Protein 6QPK (pdb70)

Radius of gyration: 15.69 Å; Cα contacts (8 Å, |Δi|>4): 286; chains: 2; bounding box: 38×26×50 Å

Secondary structure (DSSP, 8-state):
---EEEEEEEEE--EE-HHHHHHHHHHHHHTS--SS--EEETTTTEEEEEESS-GGGSHHHHHHHHHHHHTT-EEE-/----EEEEE-EEETTTTEE-HHHHHHHHHHHHHTS--SS--EEETTTTEEEEEE-S-GGGSHHHHHHHHHHHHTT-EE-

B-factor: mean 21.81, std 11.33, range [8.01, 94.57]

Solvent-accessible surface area: 8841 Å² total; per-residue (Å²): 208,44,100,64,89,45,19,0,70,0,45,53,94,122,107,34,54,67,183,46,0,94,42,0,0,76,60,0,23,123,111,26,117,138,63,42,5,8,101,30,47,105,141,66,51,35,0,50,0,55,0,21,143,47,18,31,84,24,100,4,2,13,30,0,3,81,30,0,23,158,100,165,5,45,6,37,23,114,156,84,81,58,88,64,25,1,69,0,51,52,54,157,106,78,87,31,57,69,181,49,0,93,43,0,0,81,60,0,27,125,107,27,125,141,98,42,5,8,104,29,46,102,144,67,51,34,0,47,13,57,1,15,130,88,26,99,111,56,108,12,7,30,29,0,2,30,28,0,2,126,103,96,4,24,8,70

Structure (mmCIF, N/CA/C/O backbone):
data_6QPK
#
_entry.id   6QPK
#
_cell.length_a   39.395
_cell.length_b   57.294
_cell.length_c   79.355
_cell.angle_alpha   90
_cell.angle_beta   90
_cell.angle_gamma   90
#
_symmetry.space_group_name_H-M   'P 21 21 21'
#
loop_
_entity.id
_entity.type
_entity.pdbx_description
1 polymer 'Uncharacterized protein'
2 non-polymer 'ZINC ION'
3 non-polymer 'SULFATE ION'
4 non-polymer 2-AMINO-2-HYDROXYMETHYL-PROPANE-1,3-DIOL
5 non-polymer 'CITRIC ACID'
6 water water
#
loop_
_atom_site.group_PDB
_atom_site.id
_atom_site.type_symbol
_atom_site.label_atom_id
_atom_site.label_alt_id
_atom_site.label_comp_id
_atom_site.label_asym_id
_atom_site.label_entity_id
_atom_site.label_seq_id
_atom_site.pdbx_PDB_ins_code
_atom_site.Cartn_x
_atom_site.Cartn_y
_atom_site.Cartn_z
_atom_site.occupancy
_atom_site.B_iso_or_equiv
_atom_site.auth_seq_id
_atom_site.auth_comp_id
_atom_site.auth_asym_id
_atom_site.auth_atom_id
_atom_site.pdbx_PDB_model_num
ATOM 1 N N . HIS A 1 2 ? 37.486 22.716 4.624 1.00 24.37 2 HIS A N 1
ATOM 2 C CA . HIS A 1 2 ? 36.703 22.540 5.930 1.00 37.88 2 HIS A CA 1
ATOM 3 C C . HIS A 1 2 ? 35.217 23.009 6.069 1.00 33.02 2 HIS A C 1
ATOM 4 O O . HIS A 1 2 ? 34.532 22.412 6.931 1.00 35.35 2 HIS A O 1
ATOM 11 N N . MET A 1 3 ? 34.659 24.038 5.391 1.00 27.77 3 MET A N 1
ATOM 12 C CA . MET A 1 3 ? 33.241 24.488 5.570 1.00 21.91 3 MET A CA 1
ATOM 13 C C . MET A 1 3 ? 32.515 24.473 4.214 1.00 20.65 3 MET A C 1
ATOM 14 O O . MET A 1 3 ? 32.340 25.541 3.589 1.00 25.55 3 MET A O 1
ATOM 19 N N . ALA A 1 4 ? 32.118 23.306 3.741 1.00 19.83 4 ALA A N 1
ATOM 20 C CA . ALA A 1 4 ? 31.770 23.162 2.371 1.00 20.02 4 ALA A CA 1
ATOM 21 C C . ALA A 1 4 ? 30.295 22.860 2.184 1.00 17.71 4 ALA A C 1
ATOM 22 O O . ALA A 1 4 ? 29.893 22.511 1.047 1.00 19.68 4 ALA A O 1
ATOM 24 N N . VAL A 1 5 ? 29.484 23.059 3.232 1.00 15.39 5 VAL A N 1
ATOM 25 C CA . VAL A 1 5 ? 28.071 22.808 3.160 1.00 15.18 5 VAL A CA 1
ATOM 26 C C . VAL A 1 5 ? 27.282 24.101 3.381 1.00 12.88 5 VAL A C 1
ATOM 27 O O . VAL A 1 5 ? 27.613 24.856 4.274 1.00 14.59 5 VAL A O 1
ATOM 31 N N . VAL A 1 6 ? 26.241 24.354 2.569 1.00 13.77 6 VAL A N 1
ATOM 32 C CA . VAL A 1 6 ? 25.397 25.500 2.710 1.00 13.27 6 VAL A CA 1
ATOM 33 C C . VAL A 1 6 ? 24.173 25.084 3.523 1.00 13.73 6 VAL A C 1
ATOM 34 O O . VAL A 1 6 ? 23.476 24.131 3.184 1.00 15.79 6 VAL A O 1
ATOM 38 N N . TYR A 1 7 ? 23.871 25.898 4.526 1.00 12.22 7 TYR A N 1
ATOM 39 C CA . TYR A 1 7 ? 22.678 25.789 5.350 1.00 12.11 7 TYR A CA 1
ATOM 40 C C . TYR A 1 7 ? 21.893 27.103 5.333 1.00 13.58 7 TYR A C 1
ATOM 41 O O . TYR A 1 7 ? 22.425 28.119 4.910 1.00 15.63 7 TYR A O 1
ATOM 50 N N . ALA A 1 8 ? 20.597 26.993 5.671 1.00 13.10 8 ALA A N 1
ATOM 51 C CA . ALA A 1 8 ? 19.771 28.178 5.774 1.00 15.68 8 ALA A CA 1
ATOM 52 C C . ALA A 1 8 ? 19.282 28.324 7.195 1.00 14.59 8 ALA A C 1
ATOM 53 O O . ALA A 1 8 ? 18.579 27.419 7.678 1.00 18.88 8 ALA A O 1
ATOM 55 N N . ALA A 1 9 ? 19.625 29.420 7.811 1.00 12.07 9 ALA A N 1
ATOM 56 C CA . ALA A 1 9 ? 19.168 29.655 9.194 1.00 12.83 9 ALA A CA 1
ATOM 57 C C . ALA A 1 9 ? 17.827 30.385 9.118 1.00 13.08 9 ALA A C 1
ATOM 58 O O . ALA A 1 9 ? 17.758 31.420 8.448 1.00 13.55 9 ALA A O 1
ATOM 60 N N . ARG A 1 10 ? 16.817 29.916 9.843 1.00 13.04 10 ARG A N 1
ATOM 61 C CA . ARG A 1 10 ? 15.472 30.440 9.752 1.00 13.93 10 ARG A CA 1
ATOM 62 C C . ARG A 1 10 ? 15.016 30.901 11.129 1.00 13.67 10 ARG A C 1
ATOM 63 O O . ARG A 1 10 ? 15.366 30.253 12.142 1.00 15.28 10 ARG A O 1
ATOM 71 N N . CYS A 1 11 ? 14.312 32.022 11.155 1.00 12.37 11 CYS A N 1
ATOM 72 C CA A CYS A 1 11 ? 13.691 32.490 12.370 0.69 12.86 11 CYS A CA 1
ATOM 73 C CA B CYS A 1 11 ? 13.651 32.520 12.365 0.31 13.14 11 CYS A CA 1
ATOM 74 C C . CYS A 1 11 ? 12.160 32.395 12.156 1.00 14.71 11 CYS A C 1
ATOM 75 O O . CYS A 1 11 ? 11.605 33.078 11.324 1.00 14.76 11 CYS A O 1
ATOM 80 N N . LYS A 1 12 ? 11.561 31.464 12.897 1.00 15.01 12 LYS A N 1
ATOM 81 C CA . LYS A 1 12 ? 10.184 31.045 12.589 1.00 15.97 12 LYS A CA 1
ATOM 82 C C . LYS A 1 12 ? 9.184 31.486 13.650 1.00 16.93 12 LYS A C 1
ATOM 83 O O . LYS A 1 12 ? 9.514 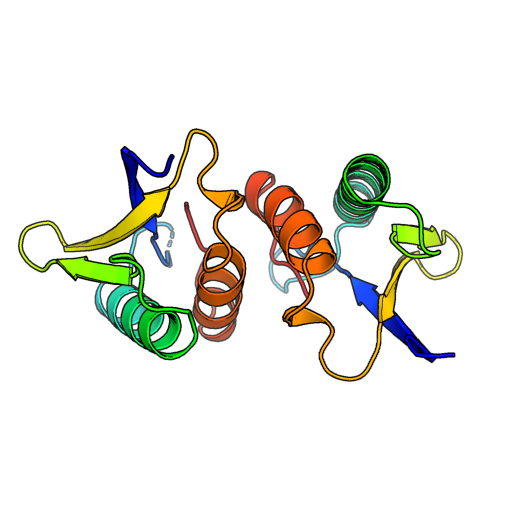31.585 14.828 1.00 17.25 12 LYS A O 1
ATOM 89 N N . PHE A 1 13 ? 7.971 31.742 13.163 1.00 17.09 13 PHE A N 1
ATOM 90 C CA . PHE A 1 13 ? 6.849 32.204 13.947 1.00 20.08 13 PHE A CA 1
ATOM 91 C C . PHE A 1 13 ? 5.566 31.528 13.452 1.00 20.35 13 PHE A C 1
ATOM 92 O O . PHE A 1 13 ? 5.560 31.037 12.322 1.00 22.07 13 PHE A O 1
ATOM 100 N N . GLY A 1 14 ? 4.512 31.578 14.283 1.00 24.11 14 GLY A N 1
ATOM 101 C CA . GLY A 1 14 ? 3.119 31.133 13.922 1.00 27.54 14 GLY A CA 1
ATOM 102 C C . GLY A 1 14 ? 2.834 29.712 14.377 1.00 32.28 14 GLY A C 1
ATOM 103 O O . GLY A 1 14 ? 3.800 29.004 14.738 1.00 24.28 14 GLY A O 1
ATOM 104 N N . LEU A 1 17 ? 4.582 26.898 12.578 1.00 40.81 17 LEU A N 1
ATOM 105 C CA . LEU A 1 17 ? 5.888 27.681 12.576 1.00 25.89 17 LEU A CA 1
ATOM 106 C C . LEU A 1 17 ? 6.444 27.749 11.153 1.00 21.70 17 LEU A C 1
ATOM 107 O O . LEU A 1 17 ? 6.813 26.718 10.566 1.00 23.39 17 LEU A O 1
ATOM 112 N N . VAL A 1 18 ? 6.603 28.967 10.685 1.00 19.63 18 VAL A N 1
ATOM 113 C CA . VAL A 1 18 ? 7.121 29.232 9.324 1.00 19.02 18 VAL A CA 1
ATOM 114 C C . VAL A 1 18 ? 8.096 30.415 9.420 1.00 17.95 18 VAL A C 1
ATOM 115 O O . VAL A 1 18 ? 7.973 31.299 10.259 1.00 16.04 18 VAL A O 1
ATOM 119 N N . GLN A 1 19 ? 9.058 30.477 8.514 1.00 17.29 19 GLN A N 1
ATOM 120 C CA . GLN A 1 19 ? 9.977 31.570 8.496 1.00 16.55 19 GLN A CA 1
ATOM 121 C C . GLN A 1 19 ? 9.274 32.905 8.343 1.00 15.24 19 GLN A C 1
ATOM 122 O O . GLN A 1 19 ? 8.367 33.073 7.506 1.00 16.78 19 GLN A O 1
ATOM 128 N N . ASN A 1 20 ? 9.677 33.876 9.148 1.00 14.71 20 ASN A N 1
ATOM 129 C CA . ASN A 1 20 ? 9.371 35.279 8.923 1.00 13.48 20 ASN A CA 1
ATOM 130 C C . ASN A 1 20 ? 10.533 35.940 8.194 1.00 15.46 20 ASN A C 1
ATOM 131 O O . ASN A 1 20 ? 11.617 35.987 8.750 1.00 13.56 20 ASN A O 1
ATOM 136 N N . ASN A 1 21 ? 10.323 36.303 6.930 1.00 14.70 21 ASN A N 1
ATOM 137 C CA . ASN A 1 21 ? 11.428 36.740 6.084 1.00 13.74 21 ASN A CA 1
ATOM 138 C C . ASN A 1 21 ? 12.060 38.006 6.634 1.00 14.89 21 ASN A C 1
ATOM 139 O O . ASN A 1 21 ? 13.269 38.157 6.554 1.00 14.19 21 ASN A O 1
ATOM 144 N N . ARG A 1 22 ? 11.252 38.939 7.112 1.00 14.42 22 ARG A N 1
ATOM 145 C CA . ARG A 1 22 ? 11.788 40.227 7.600 1.00 15.10 22 ARG A CA 1
ATOM 146 C C . ARG A 1 22 ? 12.645 40.019 8.842 1.00 13.62 22 ARG A C 1
ATOM 147 O O . ARG A 1 22 ? 13.717 40.612 8.946 1.00 14.23 22 ARG A O 1
ATOM 155 N N . ILE A 1 23 ? 12.117 39.249 9.799 1.00 13.39 23 ILE A N 1
ATOM 156 C CA . ILE A 1 23 ? 12.917 39.020 11.005 1.00 11.75 23 ILE A CA 1
ATOM 157 C C . ILE A 1 23 ? 14.150 38.193 10.665 1.00 11.96 23 ILE A C 1
ATOM 158 O O . ILE A 1 23 ? 15.238 38.468 11.153 1.00 11.80 23 ILE A O 1
ATOM 163 N N . THR A 1 24 ? 14.000 37.205 9.798 1.00 11.09 24 THR A N 1
ATOM 164 C CA . THR A 1 24 ? 15.148 36.376 9.426 1.00 11.17 24 THR A CA 1
ATOM 165 C C . THR A 1 24 ? 16.230 37.220 8.747 1.00 9.92 24 THR A C 1
ATOM 166 O O . THR A 1 24 ? 17.397 37.051 9.074 1.00 11.25 24 THR A O 1
ATOM 170 N N . ARG A 1 25 ? 15.861 38.124 7.833 1.00 9.82 25 ARG A N 1
ATOM 171 C CA . ARG A 1 25 ? 16.834 38.983 7.228 1.00 9.44 25 ARG A CA 1
ATOM 172 C C . ARG A 1 25 ? 17.524 39.904 8.245 1.00 9.40 25 ARG A C 1
ATOM 173 O O . ARG A 1 25 ? 18.747 40.034 8.216 1.00 11.12 25 ARG A O 1
ATOM 181 N N . ALA A 1 26 ? 16.730 40.467 9.145 1.00 9.70 26 ALA A N 1
ATOM 182 C CA . ALA A 1 26 ? 17.323 41.328 10.166 1.00 10.92 26 ALA A CA 1
ATOM 183 C C . ALA A 1 26 ? 18.319 40.538 11.018 1.00 9.98 26 ALA A C 1
ATOM 184 O O . ALA A 1 26 ? 19.419 41.022 11.281 1.00 10.83 26 ALA A O 1
ATOM 186 N N . VAL A 1 27 ? 17.920 39.358 11.496 1.00 9.95 27 VAL A N 1
ATOM 187 C CA . VAL A 1 27 ? 18.784 38.557 12.301 1.00 10.18 27 VAL A CA 1
ATOM 188 C C . VAL A 1 27 ? 20.036 38.145 11.510 1.00 10.34 27 VAL A C 1
ATOM 189 O O . VAL A 1 27 ? 21.128 38.068 12.056 1.00 10.72 27 VAL A O 1
ATOM 193 N N . CYS A 1 28 ? 19.843 37.777 10.239 1.00 9.84 28 CYS A N 1
ATOM 194 C CA . CYS A 1 28 ? 20.973 37.414 9.392 1.00 10.70 28 CYS A CA 1
ATOM 195 C C . CYS A 1 28 ? 21.984 38.573 9.330 1.00 10.06 28 CYS A C 1
ATOM 196 O O . CYS A 1 28 ? 23.204 38.369 9.490 1.00 10.70 28 CYS A O 1
ATOM 199 N N . ASP A 1 29 ? 21.484 39.770 9.123 1.00 10.46 29 ASP A N 1
ATOM 200 C CA . ASP A 1 29 ? 22.321 40.956 9.024 1.00 10.47 29 ASP A CA 1
ATOM 201 C C . ASP A 1 29 ? 23.034 41.242 10.363 1.00 11.51 29 ASP A C 1
ATOM 202 O O . ASP A 1 29 ? 24.220 41.609 10.388 1.00 11.89 29 ASP A O 1
ATOM 207 N N . LEU A 1 30 ? 22.301 41.144 11.451 1.00 10.34 30 LEU A N 1
ATOM 208 C CA . LEU A 1 30 ? 22.917 41.376 12.779 1.00 11.09 30 LEU A CA 1
ATOM 209 C C . LEU A 1 30 ? 23.971 40.320 13.063 1.00 10.86 30 LEU A C 1
ATOM 210 O O . LEU A 1 30 ? 25.004 40.642 13.664 1.00 11.20 30 LEU A O 1
ATOM 215 N N . THR A 1 31 ? 23.725 39.079 12.667 1.00 9.98 31 THR A N 1
ATOM 216 C CA . THR A 1 31 ? 24.691 38.035 12.862 1.00 10.22 31 THR A CA 1
ATOM 217 C C . THR A 1 31 ? 25.927 38.311 12.010 1.00 10.95 31 THR A C 1
ATOM 218 O O . THR A 1 31 ? 27.069 38.173 12.495 1.00 12.00 31 THR A O 1
ATOM 222 N N . ASN A 1 32 ? 25.728 38.701 10.737 1.00 10.32 32 ASN A N 1
ATOM 223 C CA . ASN A 1 32 ? 26.859 39.024 9.893 1.00 11.00 32 ASN A CA 1
ATOM 224 C C . ASN A 1 32 ? 27.760 40.076 10.563 1.00 12.30 32 ASN A C 1
ATOM 225 O O . ASN A 1 32 ? 29.006 39.926 10.605 1.00 13.07 32 ASN A O 1
ATOM 230 N N . GLU A 1 33 ? 27.104 41.104 11.097 1.00 11.27 33 GLU A N 1
ATOM 231 C CA . GLU A 1 33 ? 27.856 42.216 11.662 1.00 13.19 33 GLU A CA 1
ATOM 232 C C . GLU A 1 33 ? 28.585 41.874 12.975 1.00 13.41 33 GLU A C 1
ATOM 233 O O . GLU A 1 33 ? 29.539 42.533 13.323 1.00 17.74 33 GLU A O 1
ATOM 239 N N . HIS A 1 34 ? 28.108 40.821 13.692 1.00 12.08 34 HIS A N 1
ATOM 240 C CA . HIS A 1 34 ? 28.648 40.432 14.972 1.00 12.51 34 HIS A CA 1
ATOM 241 C C . HIS A 1 34 ? 29.418 39.092 14.940 1.00 16.06 34 HIS A C 1
ATOM 242 O O . HIS A 1 34 ? 29.628 38.464 15.994 1.00 18.54 34 HIS A O 1
ATOM 249 N N . THR A 1 35 ? 29.908 38.679 13.768 1.00 14.18 35 THR A N 1
ATOM 250 C CA . THR A 1 35 ? 30.730 37.539 13.622 1.00 15.47 35 THR A CA 1
ATOM 251 C C . THR A 1 35 ? 31.888 37.858 12.683 1.00 17.10 35 THR A C 1
ATOM 252 O O . THR A 1 35 ? 31.860 38.850 12.007 1.00 18.53 35 THR A O 1
ATOM 256 N N . THR A 1 36 ? 32.895 36.977 12.659 1.00 19.22 36 THR A N 1
ATOM 257 C CA . THR A 1 36 ? 33.965 37.224 11.725 1.00 22.31 36 THR A CA 1
ATOM 258 C C . THR A 1 36 ? 33.441 36.961 10.313 1.00 20.17 36 THR A C 1
ATOM 259 O O . THR A 1 36 ? 32.514 36.205 10.138 1.00 22.30 36 THR A O 1
ATOM 263 N N . LYS A 1 37 ? 34.040 37.640 9.351 1.00 17.97 37 LYS A N 1
ATOM 264 C CA . LYS A 1 37 ? 33.516 37.615 8.002 1.00 17.67 37 LYS A CA 1
ATOM 265 C C . LYS A 1 37 ? 34.106 36.405 7.299 1.00 20.30 37 LYS A C 1
ATOM 266 O O . LYS A 1 37 ? 35.265 36.402 6.915 1.00 32.00 37 LYS A O 1
ATOM 272 N N . ASP A 1 38 ? 33.302 35.397 7.116 1.00 17.67 38 ASP A N 1
ATOM 273 C CA . ASP A 1 38 ? 33.738 34.179 6.498 1.00 17.28 38 ASP A CA 1
ATOM 274 C C . ASP A 1 38 ? 32.866 33.745 5.331 1.00 15.57 38 ASP A C 1
ATOM 275 O O . ASP A 1 38 ? 33.015 32.640 4.848 1.00 19.54 38 ASP A O 1
ATOM 280 N N . GLY A 1 39 ? 31.959 34.607 4.878 1.00 16.80 39 GLY A N 1
ATOM 281 C CA . GLY A 1 39 ? 31.061 34.246 3.796 1.00 16.55 39 GLY A CA 1
ATOM 282 C C . GLY A 1 39 ? 29.674 33.911 4.275 1.00 15.39 39 GLY A C 1
ATOM 283 O O . GLY A 1 39 ? 28.778 33.810 3.474 1.00 19.28 39 GLY A O 1
ATOM 284 N N . SER A 1 40 ? 29.505 33.572 5.534 1.00 12.98 40 SER A N 1
ATOM 285 C CA . SER A 1 40 ? 28.219 33.245 6.108 1.00 11.64 40 SER A CA 1
ATOM 286 C C . SER A 1 40 ? 27.391 34.504 6.393 1.00 11.22 40 SER A C 1
ATOM 287 O O . SER A 1 40 ? 27.864 35.635 6.433 1.00 13.57 40 SER A O 1
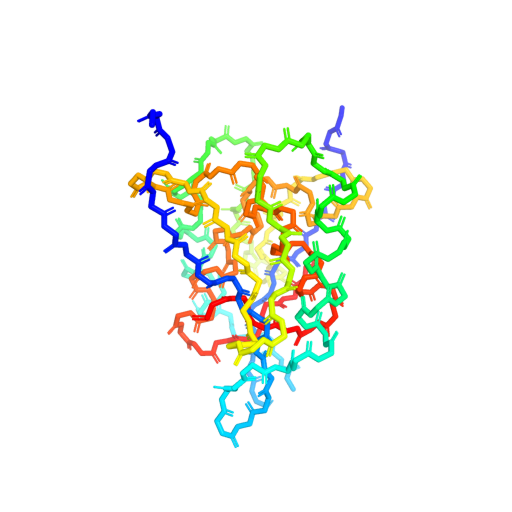ATOM 290 N N . TRP A 1 41 ? 26.118 34.218 6.588 1.00 11.64 41 TRP A N 1
ATOM 291 C CA . TRP A 1 41 ? 25.158 35.201 7.077 1.00 12.93 41 TRP A CA 1
ATOM 292 C C . TRP A 1 41 ? 24.887 36.276 6.018 1.00 11.17 41 TRP A C 1
ATOM 293 O O . TRP A 1 41 ? 24.882 37.488 6.274 1.00 13.01 41 TRP A O 1
ATOM 304 N N . HIS A 1 42 ? 24.546 35.755 4.826 1.00 12.01 42 HIS A N 1
ATOM 305 C CA . HIS A 1 42 ? 24.103 36.612 3.716 1.00 12.77 42 HIS A CA 1
ATOM 306 C C . HIS A 1 42 ? 22.702 36.158 3.329 1.00 12.43 42 HIS A C 1
ATOM 307 O O . HIS A 1 42 ? 22.492 35.035 2.919 1.00 14.47 42 HIS A O 1
ATOM 314 N N . TYR A 1 43 ? 21.787 37.079 3.463 1.00 10.95 43 TYR A N 1
ATOM 315 C CA . TYR A 1 43 ? 20.421 36.808 3.103 1.00 11.81 43 TYR A CA 1
ATOM 316 C C . TYR A 1 43 ? 20.258 36.935 1.589 1.00 13.15 43 TYR A C 1
ATOM 317 O O . TYR A 1 43 ? 20.633 37.954 1.013 1.00 15.15 43 TYR A O 1
ATOM 326 N N . VAL A 1 44 ? 19.692 35.905 0.991 1.00 12.34 44 VAL A N 1
ATOM 327 C CA . VAL A 1 44 ? 19.491 35.870 -0.462 1.00 12.37 44 VAL A CA 1
ATOM 328 C C . VAL A 1 44 ? 17.995 35.965 -0.766 1.00 13.55 44 VAL A C 1
ATOM 329 O O . VAL A 1 44 ? 17.204 35.141 -0.359 1.00 14.91 44 VAL A O 1
ATOM 333 N N . GLU A 1 45 ? 17.681 36.972 -1.570 1.00 14.85 45 GLU A N 1
ATOM 334 C CA . GLU A 1 45 ? 16.341 37.263 -1.867 1.00 17.17 45 GLU A CA 1
ATOM 335 C C . GLU A 1 45 ? 15.661 36.168 -2.714 1.00 17.30 45 GLU A C 1
ATOM 336 O O . GLU A 1 45 ? 14.508 35.817 -2.451 1.00 18.95 45 GLU A O 1
ATOM 342 N N . VAL A 1 46 ? 16.332 35.648 -3.735 1.00 14.85 46 VAL A N 1
ATOM 343 C CA . VAL A 1 46 ? 15.647 34.760 -4.674 1.00 16.75 46 VAL A CA 1
ATOM 344 C C . VAL A 1 46 ? 14.981 33.571 -3.962 1.00 17.86 46 VAL A C 1
ATOM 345 O O . VAL A 1 46 ? 13.892 33.123 -4.375 1.00 20.44 46 VAL A O 1
ATOM 349 N N . ASP A 1 47 ? 15.648 32.985 -2.959 1.00 16.72 47 ASP A N 1
ATOM 350 C CA . ASP A 1 47 ? 15.103 31.885 -2.266 1.00 17.89 47 ASP A CA 1
ATOM 351 C C . ASP A 1 47 ? 14.842 32.172 -0.767 1.00 14.41 47 ASP A C 1
ATOM 352 O O . ASP A 1 47 ? 14.545 31.219 -0.011 1.00 16.17 47 ASP A O 1
ATOM 357 N N . ASN A 1 48 ? 14.923 33.431 -0.400 1.00 13.67 48 ASN A N 1
ATOM 358 C CA . ASN A 1 48 ? 14.598 33.869 0.992 1.00 13.63 48 ASN A CA 1
ATOM 359 C C . ASN A 1 48 ? 15.325 32.994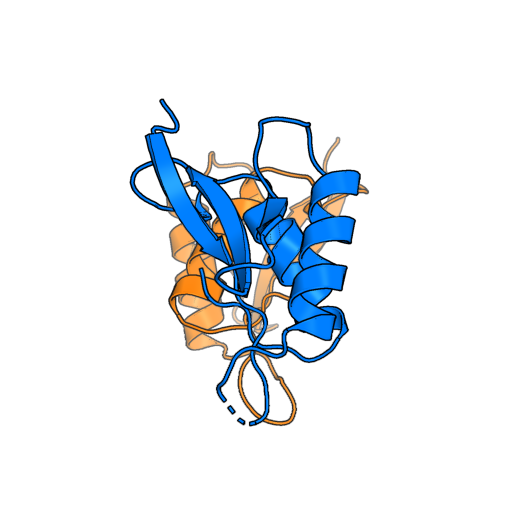 2.015 1.00 14.52 48 ASN A C 1
ATOM 360 O O . ASN A 1 48 ? 14.698 32.462 2.940 1.00 15.03 48 ASN A O 1
ATOM 365 N N . GLU A 1 49 ? 16.654 32.958 1.860 1.00 12.98 49 GLU A N 1
ATOM 366 C CA . GLU A 1 49 ? 17.447 32.168 2.798 1.00 11.80 49 GLU A CA 1
ATOM 367 C C . GLU A 1 49 ? 18.569 33.015 3.380 1.00 12.73 49 GLU A C 1
ATOM 368 O O . GLU A 1 49 ? 19.323 33.677 2.662 1.00 12.55 49 GLU A O 1
ATOM 374 N N . CYS A 1 50 ? 18.682 32.940 4.708 1.00 12.57 50 CYS A N 1
ATOM 375 C CA . CYS A 1 50 ? 19.899 33.357 5.389 1.00 11.00 50 CYS A CA 1
ATOM 376 C C . CYS A 1 50 ? 20.911 32.225 5.290 1.00 11.69 50 CYS A C 1
ATOM 377 O O . CYS A 1 50 ? 20.917 31.290 6.080 1.00 12.62 50 CYS A O 1
ATOM 380 N N . LYS A 1 51 ? 21.799 32.347 4.292 1.00 11.73 51 LYS A N 1
ATOM 381 C CA . LYS A 1 51 ? 22.732 31.258 4.009 1.00 11.44 51 LYS A CA 1
ATOM 382 C C . LYS A 1 51 ? 23.964 31.365 4.922 1.00 11.47 51 LYS A C 1
ATOM 383 O O . LYS A 1 51 ? 24.527 32.445 5.075 1.00 13.48 51 LYS A O 1
ATOM 389 N N . TYR A 1 52 ? 24.347 30.230 5.456 1.00 10.83 52 TYR A N 1
ATOM 390 C CA . TYR A 1 52 ? 25.609 30.162 6.173 1.00 11.42 52 TYR A CA 1
ATOM 391 C C . TYR A 1 52 ? 26.353 28.882 5.781 1.00 10.49 52 TYR A C 1
ATOM 392 O O . TYR A 1 52 ? 25.735 27.937 5.273 1.00 13.25 52 TYR A O 1
ATOM 401 N N . LEU A 1 53 ? 27.668 28.909 6.029 1.00 11.89 53 LEU A N 1
ATOM 402 C CA . LEU A 1 53 ? 28.546 27.880 5.496 1.00 13.47 53 LEU A CA 1
ATOM 403 C C . LEU A 1 53 ? 29.124 27.127 6.661 1.00 13.96 53 LEU A C 1
ATOM 404 O O . LEU A 1 53 ? 29.567 27.765 7.647 1.00 15.76 53 LEU A O 1
ATOM 409 N N . ALA A 1 54 ? 29.063 25.808 6.594 1.00 13.55 54 ALA A N 1
ATOM 410 C CA . ALA A 1 54 ? 29.550 25.026 7.780 1.00 15.61 54 ALA A CA 1
ATOM 411 C C . ALA A 1 54 ? 29.952 23.657 7.309 1.00 15.70 54 ALA A C 1
ATOM 412 O O . ALA A 1 54 ? 30.022 23.401 6.105 1.00 17.11 54 ALA A O 1
ATOM 414 N N . GLY A 1 55 ? 30.292 22.828 8.279 1.00 18.90 55 GLY A N 1
ATOM 415 C CA . GLY A 1 55 ? 30.644 21.469 8.046 1.00 20.93 55 GLY A CA 1
ATOM 416 C C . GLY A 1 55 ? 29.455 20.556 8.183 1.00 20.61 55 GLY A C 1
ATOM 417 O O . GLY A 1 55 ? 28.329 20.917 7.836 1.00 21.90 55 GLY A O 1
ATOM 418 N N . ASP A 1 56 ? 29.742 19.349 8.683 1.00 20.50 56 ASP A N 1
ATOM 419 C CA . ASP A 1 56 ? 28.687 18.343 8.833 1.00 20.65 56 ASP A CA 1
ATOM 420 C C . ASP A 1 56 ? 27.652 18.636 9.913 1.00 17.82 56 ASP A C 1
ATOM 421 O O . ASP A 1 56 ? 26.541 18.149 9.788 1.00 23.40 56 ASP A O 1
ATOM 426 N N . ASN A 1 57 ? 27.968 19.471 10.893 1.00 20.31 57 ASN A N 1
ATOM 427 C CA . ASN A 1 57 ? 26.987 19.879 11.918 1.00 19.28 57 ASN A CA 1
ATOM 428 C C . ASN A 1 57 ? 26.870 21.407 11.899 1.00 16.82 57 ASN A C 1
ATOM 429 O O . ASN A 1 57 ? 27.792 22.121 12.315 1.00 17.55 57 ASN A O 1
ATOM 434 N N . PRO A 1 58 ? 25.711 21.899 11.493 1.00 16.99 58 PRO A N 1
ATOM 435 C CA . PRO A 1 58 ? 25.655 23.336 11.313 1.00 17.93 58 PRO A CA 1
ATOM 436 C C . PRO A 1 58 ? 25.789 24.099 12.630 1.00 16.98 58 PRO A C 1
ATOM 437 O O . PRO A 1 58 ? 26.197 25.275 12.663 1.00 17.60 58 PRO A O 1
ATOM 441 N N . ARG A 1 59 ? 25.382 23.423 13.698 1.00 14.44 59 ARG A N 1
ATOM 442 C CA . ARG A 1 59 ? 25.360 24.097 14.989 1.00 13.49 59 ARG A CA 1
ATOM 443 C C . ARG A 1 59 ? 26.761 24.230 15.613 1.00 15.17 59 ARG A C 1
ATOM 444 O O . ARG A 1 59 ? 26.856 24.758 16.710 1.00 16.62 59 ARG A O 1
ATOM 452 N N . ASP A 1 60 ? 27.812 23.720 14.980 1.00 15.28 60 ASP A N 1
ATOM 453 C CA . ASP A 1 60 ? 29.158 23.932 15.409 1.00 17.85 60 ASP A CA 1
ATOM 454 C C . ASP A 1 60 ? 29.732 25.269 14.850 1.00 18.40 60 ASP A C 1
ATOM 455 O O . ASP A 1 60 ? 30.814 25.674 15.185 1.00 24.17 60 ASP A O 1
ATOM 460 N N . GLN A 1 61 ? 28.980 25.969 14.033 1.00 17.61 61 GLN A N 1
ATOM 461 C CA . GLN A 1 61 ? 29.523 27.206 13.519 1.00 18.76 61 GLN A CA 1
ATOM 462 C C . GLN A 1 61 ? 29.454 28.253 14.631 1.00 19.64 61 GLN A C 1
ATOM 463 O O . GLN A 1 61 ? 28.402 28.353 15.288 1.00 17.03 61 GLN A O 1
ATOM 469 N N . PRO A 1 62 ? 30.454 29.087 14.789 1.00 22.08 62 PRO A N 1
ATOM 470 C CA . PRO A 1 62 ? 30.435 30.044 15.865 1.00 20.92 62 PRO A CA 1
ATOM 471 C C . PRO A 1 62 ? 29.295 31.069 15.800 1.00 19.13 62 PRO A C 1
ATOM 472 O O . PRO A 1 62 ? 28.825 31.614 16.857 1.00 21.99 62 PRO A O 1
ATOM 476 N N . GLY A 1 63 ? 28.815 31.321 14.565 1.00 18.74 63 GLY A N 1
ATOM 477 C CA . GLY A 1 63 ? 27.741 32.247 14.424 1.00 18.51 63 GLY A CA 1
ATOM 478 C C . GLY A 1 63 ? 26.389 31.687 14.814 1.00 13.71 63 GLY A C 1
ATOM 479 O O . GLY A 1 63 ? 25.460 32.438 14.898 1.00 14.52 63 GLY A O 1
ATOM 480 N N . TRP A 1 64 ? 26.268 30.348 14.932 1.00 13.53 64 TRP A N 1
ATOM 481 C CA . TRP A 1 64 ? 24.964 29.800 15.252 1.00 11.95 64 TRP A CA 1
ATOM 482 C C . TRP A 1 64 ? 24.406 30.379 16.553 1.00 12.59 64 TRP A C 1
ATOM 483 O O . TRP A 1 64 ? 23.237 30.814 16.612 1.00 12.26 64 TRP A O 1
ATOM 494 N N . ALA A 1 65 ? 25.243 30.458 17.578 1.00 12.75 65 ALA A N 1
ATOM 495 C CA . ALA A 1 65 ? 24.729 30.980 18.823 1.00 13.51 65 ALA A CA 1
ATOM 496 C C . ALA A 1 65 ? 24.318 32.435 18.724 1.00 12.45 65 ALA A C 1
ATOM 497 O O . ALA A 1 65 ? 23.407 32.868 19.439 1.00 13.73 65 ALA A O 1
ATOM 499 N N . VAL A 1 66 ? 24.973 33.184 17.841 1.00 12.97 66 VAL A N 1
ATOM 500 C CA . VAL A 1 66 ? 24.653 34.602 17.648 1.00 11.99 66 VAL A CA 1
ATOM 501 C C . VAL A 1 66 ? 23.286 34.722 16.960 1.00 12.64 66 VAL A C 1
ATOM 502 O O . VAL A 1 66 ? 22.426 35.494 17.373 1.00 13.24 66 VAL A O 1
ATOM 506 N N . PHE A 1 67 ? 23.072 33.873 15.902 1.00 11.79 67 PHE A N 1
ATOM 507 C CA . PHE A 1 67 ? 21.813 33.854 15.238 1.00 12.12 67 PHE A CA 1
ATOM 508 C C . PHE A 1 67 ? 20.704 33.533 16.245 1.00 11.76 67 PHE A C 1
ATOM 509 O O . PHE A 1 67 ? 19.627 34.145 16.256 1.00 11.91 67 PHE A O 1
ATOM 517 N N . VAL A 1 68 ? 20.977 32.499 17.054 1.00 11.56 68 VAL A N 1
ATOM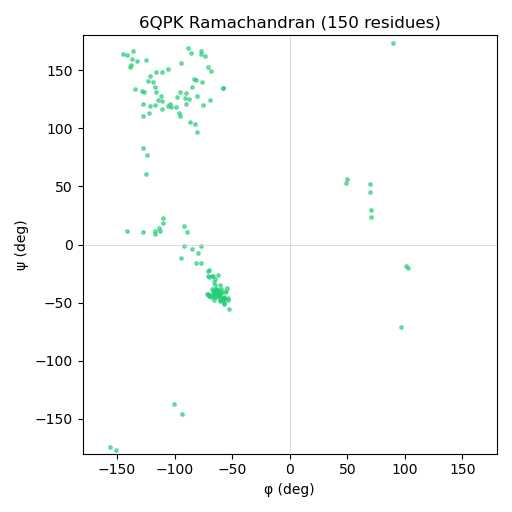 518 C CA . VAL A 1 68 ? 19.973 32.085 18.057 1.00 12.80 68 VAL A CA 1
ATOM 519 C C . VAL A 1 68 ? 19.654 33.222 19.045 1.00 12.93 68 VAL A C 1
ATOM 520 O O . VAL A 1 68 ? 18.489 33.458 19.333 1.00 13.19 68 VAL A O 1
ATOM 524 N N . LYS A 1 69 ? 20.686 33.941 19.492 1.00 13.07 69 LYS A N 1
ATOM 525 C CA . LYS A 1 69 ? 20.473 35.053 20.412 1.00 12.90 69 LYS A CA 1
ATOM 526 C C . LYS A 1 69 ? 19.523 36.100 19.800 1.00 13.17 69 LYS A C 1
ATOM 527 O O . LYS A 1 69 ? 18.547 36.504 20.418 1.00 13.53 69 LYS A O 1
ATOM 533 N N . TYR A 1 70 ? 19.774 36.516 18.553 1.00 12.73 70 TYR A N 1
ATOM 534 C CA . TYR A 1 70 ? 18.925 37.554 17.983 1.00 11.99 70 TYR A CA 1
ATOM 535 C C . TYR A 1 70 ? 17.520 37.017 17.649 1.00 12.59 70 TYR A C 1
ATOM 536 O O . TYR A 1 70 ? 16.550 37.684 17.848 1.00 13.87 70 TYR A O 1
ATOM 545 N N . CYS A 1 71 ? 17.473 35.815 17.065 1.00 11.71 71 CYS A N 1
ATOM 546 C CA . CYS A 1 71 ? 16.177 35.243 16.683 1.00 12.13 71 CYS A CA 1
ATOM 547 C C . CYS A 1 71 ? 15.289 35.167 17.939 1.00 13.35 71 CYS A C 1
ATOM 548 O O . CYS A 1 71 ? 14.113 35.569 17.923 1.00 13.95 71 CYS A O 1
ATOM 551 N N . THR A 1 72 ? 15.820 34.588 19.021 1.00 12.22 72 THR A N 1
ATOM 552 C CA . THR A 1 72 ? 14.992 34.433 20.257 1.00 13.95 72 THR A CA 1
ATOM 553 C C . THR A 1 72 ? 14.730 35.756 20.950 1.00 14.47 72 THR A C 1
ATOM 554 O O . THR A 1 72 ? 13.625 35.904 21.516 1.00 15.74 72 THR A O 1
ATOM 558 N N . TYR A 1 73 ? 15.615 36.751 20.798 1.00 14.11 73 TYR A N 1
ATOM 559 C CA . TYR A 1 73 ? 15.303 38.098 21.323 1.00 14.55 73 TYR A CA 1
ATOM 560 C C . TYR A 1 73 ? 13.982 38.624 20.735 1.00 14.34 73 TYR A C 1
ATOM 561 O O . TYR A 1 73 ? 13.180 39.271 21.415 1.00 15.95 73 TYR A O 1
ATOM 570 N N . TYR A 1 74 ? 13.782 38.382 19.430 1.00 13.30 74 TYR A N 1
ATOM 571 C CA . TYR A 1 74 ? 12.593 38.852 18.734 1.00 13.99 74 TYR A CA 1
ATOM 572 C C . TYR A 1 74 ? 11.454 37.813 18.749 1.00 14.40 74 TYR A C 1
ATOM 573 O O . TYR A 1 74 ? 10.467 37.981 18.080 1.00 14.89 74 TYR A O 1
ATOM 582 N N . LYS A 1 75 ? 11.561 36.825 19.629 1.00 14.76 75 LYS A N 1
ATOM 583 C CA . LYS A 1 75 ? 10.572 35.836 19.941 1.00 16.95 75 LYS A CA 1
ATOM 584 C C . LYS A 1 75 ? 10.347 34.821 18.814 1.00 17.12 75 LYS A C 1
ATOM 585 O O . LYS A 1 75 ? 9.291 34.214 18.689 1.00 18.67 75 LYS A O 1
ATOM 591 N N . GLY A 1 76 ? 11.377 34.689 17.983 1.00 15.63 76 GLY A N 1
ATOM 592 C CA . GLY A 1 76 ? 11.391 33.639 16.933 1.00 16.34 76 GLY A CA 1
ATOM 593 C C . GLY A 1 76 ? 11.910 32.314 17.453 1.00 15.70 76 GLY A C 1
ATOM 594 O O . GLY A 1 76 ? 12.563 32.269 18.506 1.00 17.53 76 GLY A O 1
ATOM 595 N N . VAL A 1 77 ? 11.658 31.254 16.671 1.00 15.92 77 VAL A N 1
ATOM 596 C CA . VAL A 1 77 ? 12.229 29.978 16.897 1.00 16.16 77 VAL A CA 1
ATOM 597 C C . VAL A 1 77 ? 13.324 29.736 15.844 1.00 14.09 77 VAL A C 1
ATOM 598 O O . VAL A 1 77 ? 13.020 29.735 14.636 1.00 16.77 77 VAL A O 1
ATOM 602 N N . PRO A 1 78 ? 14.589 29.549 16.251 1.00 14.90 78 PRO A N 1
ATOM 603 C CA . PRO A 1 78 ? 15.653 29.373 15.253 1.00 14.61 78 PRO A CA 1
ATOM 604 C C . PRO A 1 78 ? 15.688 27.926 14.763 1.00 14.75 78 PRO A C 1
ATOM 605 O O . PRO A 1 78 ? 15.511 26.988 15.554 1.00 17.95 78 PRO A O 1
ATOM 609 N N . ASP A 1 79 ? 15.940 27.764 13.455 1.00 15.16 79 ASP A N 1
ATOM 610 C CA . ASP A 1 79 ? 16.079 26.469 12.874 1.00 16.27 79 ASP A CA 1
ATOM 611 C C . ASP A 1 79 ? 17.291 26.524 11.986 1.00 17.16 79 ASP A C 1
ATOM 612 O O . ASP A 1 79 ? 17.518 27.475 11.267 1.00 16.63 79 ASP A O 1
ATOM 617 N N . ALA A 1 80 ? 18.117 25.493 12.135 1.00 20.04 80 ALA A N 1
ATOM 618 C CA . ALA A 1 80 ? 19.459 25.467 11.594 1.00 21.87 80 ALA A CA 1
ATOM 619 C C . ALA A 1 80 ? 19.352 24.818 10.234 1.00 28.47 80 ALA A C 1
ATOM 620 O O . ALA A 1 80 ? 20.274 25.213 9.431 1.00 23.15 80 ALA A O 1
ATOM 622 N N . GLY B 1 1 ? 40.016 33.354 40.117 1.00 51.36 1 GLY B N 1
ATOM 623 C CA . GLY B 1 1 ? 41.128 33.598 39.134 1.00 33.22 1 GLY B CA 1
ATOM 624 C C . GLY B 1 1 ? 40.576 34.375 37.939 1.00 25.41 1 GLY B C 1
ATOM 625 O O . GLY B 1 1 ? 40.063 35.513 38.141 1.00 39.68 1 GLY B O 1
ATOM 626 N N . HIS B 1 2 ? 40.629 33.818 36.727 1.00 28.92 2 HIS B N 1
ATOM 627 C CA . HIS B 1 2 ? 40.239 34.638 35.563 1.00 18.34 2 HIS B CA 1
ATOM 628 C C . HIS B 1 2 ? 38.761 34.436 35.167 1.00 24.41 2 HIS B C 1
ATOM 629 O O . HIS B 1 2 ? 38.250 35.187 34.341 1.00 31.36 2 HIS B O 1
ATOM 636 N N . MET B 1 3 ? 38.088 33.404 35.746 1.00 23.78 3 MET B N 1
ATOM 637 C CA . MET B 1 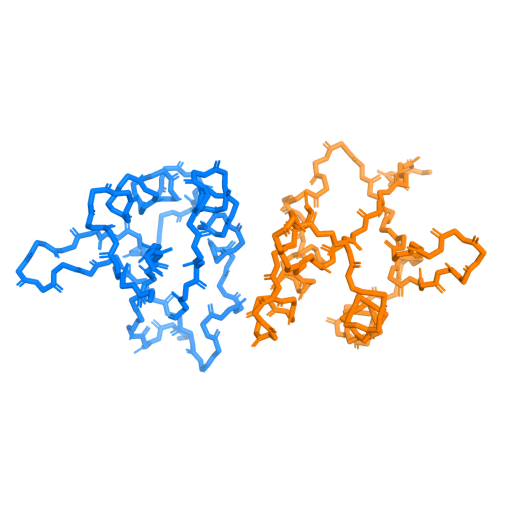3 ? 36.633 33.028 35.473 1.00 22.72 3 MET B CA 1
ATOM 638 C C . MET B 1 3 ? 35.926 32.953 36.841 1.00 21.83 3 MET B C 1
ATOM 639 O O . MET B 1 3 ? 35.775 31.906 37.503 1.00 24.84 3 MET B O 1
ATOM 644 N N . ALA B 1 4 ? 35.510 34.115 37.305 1.00 20.43 4 ALA B N 1
ATOM 645 C CA . ALA B 1 4 ? 35.150 34.277 38.696 1.00 19.71 4 ALA B CA 1
ATOM 646 C C . ALA B 1 4 ? 33.646 34.534 38.850 1.00 20.20 4 ALA B C 1
ATOM 647 O O . ALA B 1 4 ? 33.192 34.886 39.978 1.00 17.57 4 ALA B O 1
ATOM 649 N N . VAL B 1 5 ? 32.870 34.348 37.797 1.00 18.08 5 VAL B N 1
ATOM 650 C CA . VAL B 1 5 ? 31.403 34.580 37.882 1.00 15.68 5 VAL B CA 1
ATOM 651 C C . VAL B 1 5 ? 30.616 33.305 37.590 1.00 16.46 5 VAL B C 1
ATOM 652 O O . VAL B 1 5 ? 30.956 32.603 36.663 1.00 17.56 5 VAL B O 1
ATOM 656 N N . VAL B 1 6 ? 29.527 33.064 38.343 1.00 14.97 6 VAL B N 1
ATOM 657 C CA . VAL B 1 6 ? 28.655 31.915 38.121 1.00 14.72 6 VAL B CA 1
ATOM 658 C C . VAL B 1 6 ? 27.441 32.362 37.280 1.00 16.50 6 VAL B C 1
ATOM 659 O O . VAL B 1 6 ? 26.737 33.309 37.647 1.00 18.30 6 VAL B O 1
ATOM 663 N N . TYR B 1 7 ? 27.208 31.663 36.187 1.00 14.31 7 TYR B N 1
ATOM 664 C CA . TYR B 1 7 ? 26.005 31.837 35.352 1.00 15.42 7 TYR B CA 1
ATOM 665 C C . TYR B 1 7 ? 25.199 30.545 35.380 1.00 16.34 7 TYR B C 1
ATOM 666 O O . TYR B 1 7 ? 25.765 29.447 35.443 1.00 18.88 7 TYR B O 1
ATOM 675 N N . ALA B 1 8 ? 23.892 30.689 35.272 1.00 16.98 8 ALA B N 1
ATOM 676 C CA . ALA B 1 8 ? 23.029 29.536 35.074 1.00 17.26 8 ALA B CA 1
ATOM 677 C C . ALA B 1 8 ? 22.690 29.432 33.587 1.00 15.85 8 ALA B C 1
ATOM 678 O O . ALA B 1 8 ? 22.05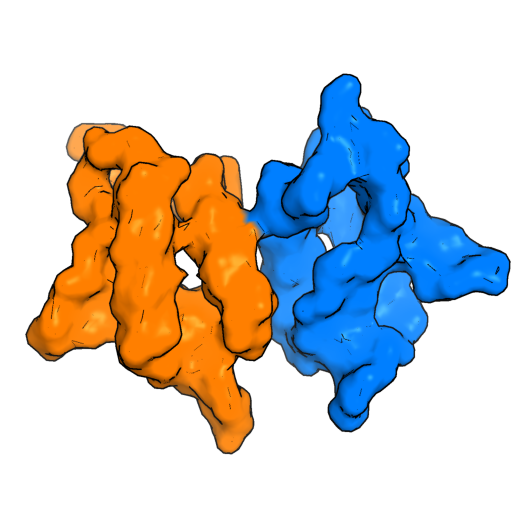7 30.336 33.063 1.00 23.09 8 ALA B O 1
ATOM 680 N N . ALA B 1 9 ? 23.093 28.325 32.987 1.00 13.09 9 ALA B N 1
ATOM 681 C CA . ALA B 1 9 ? 22.761 28.030 31.586 1.00 13.40 9 ALA B CA 1
ATOM 682 C C . ALA B 1 9 ? 21.450 27.264 31.567 1.00 12.72 9 ALA B C 1
ATOM 683 O O . ALA B 1 9 ? 21.392 26.184 32.130 1.00 13.46 9 ALA B O 1
ATOM 685 N N . ARG B 1 10 ? 20.437 27.799 30.884 1.00 12.62 10 ARG B N 1
ATOM 686 C CA . ARG B 1 10 ? 19.106 27.223 30.943 1.00 12.55 10 ARG B CA 1
ATOM 687 C C . ARG B 1 10 ? 18.655 26.839 29.533 1.00 12.90 10 ARG B C 1
ATOM 688 O O . ARG B 1 10 ? 18.923 27.612 28.573 1.00 14.89 10 ARG B O 1
ATOM 696 N N . CYS B 1 11 ? 17.909 25.749 29.427 1.00 11.59 11 CYS B N 1
ATOM 697 C CA A CYS B 1 11 ? 17.283 25.384 28.166 0.69 11.71 11 CYS B CA 1
ATOM 698 C CA B CYS B 1 11 ? 17.238 25.365 28.181 0.31 12.15 11 CYS B CA 1
ATOM 699 C C . CYS B 1 11 ? 15.748 25.439 28.390 1.00 12.81 11 CYS B C 1
ATOM 700 O O . CYS B 1 11 ? 15.211 24.662 29.186 1.00 13.53 11 CYS B O 1
ATOM 705 N N . LYS B 1 12 ? 15.113 26.434 27.749 1.00 13.38 12 LYS B N 1
ATOM 706 C CA . LYS B 1 12 ? 13.735 26.746 28.076 1.00 14.71 12 LYS B CA 1
ATOM 707 C C . LYS B 1 12 ? 12.763 26.281 27.007 1.00 14.45 12 LYS B C 1
ATOM 708 O O . LYS B 1 12 ? 13.074 26.278 25.820 1.00 15.23 12 LYS B O 1
ATOM 714 N N . PHE B 1 13 ? 11.558 25.974 27.451 1.00 15.66 13 PHE B N 1
ATOM 715 C CA . PHE B 1 13 ? 10.442 25.451 26.647 1.00 15.40 13 PHE B CA 1
ATOM 716 C C . PHE B 1 13 ? 9.132 26.010 27.179 1.00 18.78 13 PHE B C 1
ATOM 717 O O . PHE B 1 13 ? 9.042 26.434 28.327 1.00 18.20 13 PHE B O 1
ATOM 725 N N . GLY B 1 14 ? 8.088 25.896 26.357 1.00 21.58 14 GLY B N 1
ATOM 726 C CA . GLY B 1 14 ? 6.732 26.246 26.817 1.00 23.30 14 GLY B CA 1
ATOM 727 C C . GLY B 1 14 ? 6.332 27.684 26.608 1.00 29.81 14 GLY B C 1
ATOM 728 O O . GLY B 1 14 ? 7.147 28.467 26.115 1.00 23.58 14 GLY B O 1
ATOM 729 N N . ASN B 1 15 ? 5.062 27.982 26.891 1.00 34.84 15 ASN B N 1
ATOM 730 C CA . ASN B 1 15 ? 4.598 29.389 26.865 1.00 36.69 15 ASN B CA 1
ATOM 731 C C . ASN B 1 15 ? 3.930 29.630 28.223 1.00 41.31 15 ASN B C 1
ATOM 732 O O . ASN B 1 15 ? 2.873 29.027 28.466 1.00 36.20 15 ASN B O 1
ATOM 737 N N . PRO B 1 16 ? 4.511 30.449 29.127 1.00 27.00 16 PRO B N 1
ATOM 738 C CA . PRO B 1 16 ? 5.783 31.132 28.869 1.00 27.76 16 PRO B CA 1
ATOM 739 C C . PRO B 1 16 ? 7.033 30.232 28.914 1.00 21.49 16 PRO B C 1
ATOM 740 O O . PRO B 1 16 ? 6.951 29.140 29.424 1.00 20.02 16 PRO B O 1
ATOM 744 N N . LEU B 1 17 ? 8.134 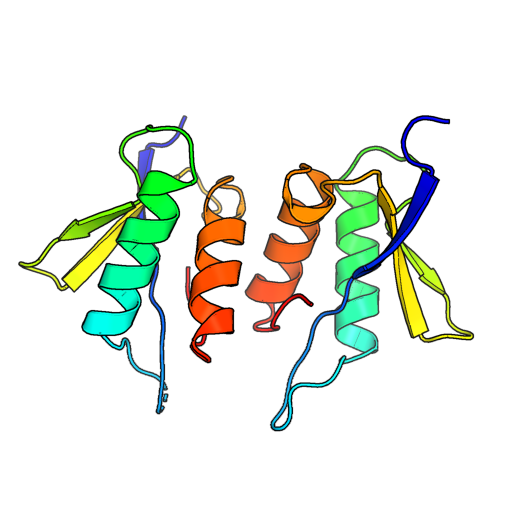30.707 28.333 1.00 22.25 17 LEU B N 1
ATOM 745 C CA . LEU B 1 17 ? 9.349 29.912 28.281 1.00 17.65 17 LEU B CA 1
ATOM 746 C C . LEU B 1 17 ? 9.917 29.785 29.682 1.00 18.10 17 LEU B C 1
ATOM 747 O O . LEU B 1 17 ? 10.200 30.809 30.321 1.00 20.37 17 LEU B O 1
ATOM 752 N N . VAL B 1 18 ? 10.104 28.549 30.087 1.00 15.58 18 VAL B N 1
ATOM 753 C CA . VAL B 1 18 ? 10.637 28.238 31.415 1.00 14.61 18 VAL B CA 1
ATOM 754 C C . VAL B 1 18 ? 11.649 27.109 31.233 1.00 14.50 18 VAL B C 1
ATOM 755 O O . VAL B 1 18 ? 11.516 26.235 30.348 1.00 15.44 18 VAL B O 1
ATOM 759 N N . GLN B 1 19 ? 12.601 27.027 32.144 1.00 14.55 19 GLN B N 1
ATOM 760 C CA . GLN B 1 19 ? 13.570 25.937 32.107 1.00 13.46 19 GLN B CA 1
ATOM 761 C C . GLN B 1 19 ? 12.865 24.586 32.167 1.00 12.62 19 GLN B C 1
ATOM 762 O O . GLN B 1 19 ? 12.007 24.370 33.015 1.00 14.07 19 GLN B O 1
ATOM 768 N N . ASN B 1 20 ? 13.287 23.648 31.312 1.00 12.24 20 ASN B N 1
ATOM 769 C CA . ASN B 1 20 ? 13.002 22.240 31.428 1.00 12.60 20 ASN B CA 1
ATOM 770 C C . ASN B 1 20 ? 14.199 21.595 32.114 1.00 13.31 20 ASN B C 1
ATOM 771 O O . ASN B 1 20 ? 15.305 21.608 31.559 1.00 11.53 20 ASN B O 1
ATOM 776 N N . ASN B 1 21 ? 13.961 21.112 33.306 1.00 12.64 21 ASN B N 1
ATOM 777 C CA . ASN B 1 21 ? 15.079 20.662 34.125 1.00 13.43 21 ASN B CA 1
ATOM 778 C C . ASN B 1 21 ? 15.764 19.449 33.499 1.00 13.94 21 ASN B C 1
ATOM 779 O O . ASN B 1 21 ? 17.003 19.302 33.573 1.00 14.94 21 ASN B O 1
ATOM 784 N N . ARG B 1 22 ? 14.995 18.507 32.966 1.00 14.74 22 ARG B N 1
ATOM 785 C CA . ARG B 1 22 ? 15.599 17.296 32.398 1.00 16.32 22 ARG B CA 1
ATOM 786 C C . ARG B 1 22 ? 16.387 17.612 31.133 1.00 13.92 22 ARG B C 1
ATOM 787 O O . ARG B 1 22 ? 17.442 17.041 30.976 1.00 13.51 22 ARG B O 1
ATOM 795 N N . ILE B 1 23 ? 15.816 18.416 30.231 1.00 12.75 23 ILE B N 1
ATOM 796 C CA . ILE B 1 23 ? 16.593 18.736 29.034 1.00 11.71 23 ILE B CA 1
ATOM 797 C C . ILE B 1 23 ? 17.823 19.557 29.462 1.00 10.88 23 ILE B C 1
ATOM 798 O O . ILE B 1 23 ? 18.924 19.373 28.925 1.00 11.11 23 ILE B O 1
ATOM 803 N N . THR B 1 24 ? 17.658 20.504 30.412 1.00 10.43 24 THR B N 1
ATOM 804 C CA . THR B 1 24 ? 18.790 21.301 30.835 1.00 10.08 24 THR B CA 1
ATOM 805 C C . THR B 1 24 ? 19.883 20.421 31.433 1.00 10.79 24 THR B C 1
ATOM 806 O O . THR B 1 24 ? 21.073 20.626 31.151 1.00 10.92 24 THR B O 1
ATOM 810 N N . ARG B 1 25 ? 19.530 19.487 32.287 1.00 10.23 25 ARG B N 1
ATOM 811 C CA . ARG B 1 25 ? 20.530 18.595 32.853 1.00 10.09 25 ARG B CA 1
ATOM 812 C C . ARG B 1 25 ? 21.228 17.780 31.747 1.00 9.52 25 ARG B C 1
ATOM 813 O O . ARG B 1 25 ? 22.452 17.624 31.750 1.00 11.13 25 ARG B O 1
ATOM 821 N N . ALA B 1 26 ? 20.453 17.222 30.801 1.00 10.02 26 ALA B N 1
ATOM 822 C CA . ALA B 1 26 ? 21.056 16.474 29.695 1.00 10.37 26 ALA B CA 1
ATOM 823 C C . ALA B 1 26 ? 22.036 17.337 28.912 1.00 9.63 26 ALA B C 1
ATOM 824 O O . ALA B 1 26 ? 23.157 16.915 28.617 1.00 10.62 26 ALA B O 1
ATOM 826 N N . VAL B 1 27 ? 21.624 18.569 28.570 1.00 9.39 27 VAL B N 1
ATOM 827 C CA . VAL B 1 27 ? 22.477 19.453 27.793 1.00 10.37 27 VAL B CA 1
ATOM 828 C C . VAL B 1 27 ? 23.726 19.808 28.609 1.00 10.24 27 VAL B C 1
ATOM 829 O O . VAL B 1 27 ? 24.842 19.913 28.087 1.00 10.91 27 VAL B O 1
ATOM 833 N N . CYS B 1 28 ? 23.544 20.025 29.894 1.00 10.10 28 CYS B N 1
ATOM 834 C CA . CYS B 1 28 ? 24.685 20.363 30.780 1.00 10.02 28 CYS B CA 1
ATOM 835 C C . CYS B 1 28 ? 25.702 19.191 30.743 1.00 11.20 28 CYS B C 1
ATOM 836 O O . CYS B 1 28 ? 26.899 19.411 30.617 1.00 11.30 28 CYS B O 1
ATOM 839 N N . ASP B 1 29 ? 25.236 17.972 30.890 1.00 10.21 29 ASP B N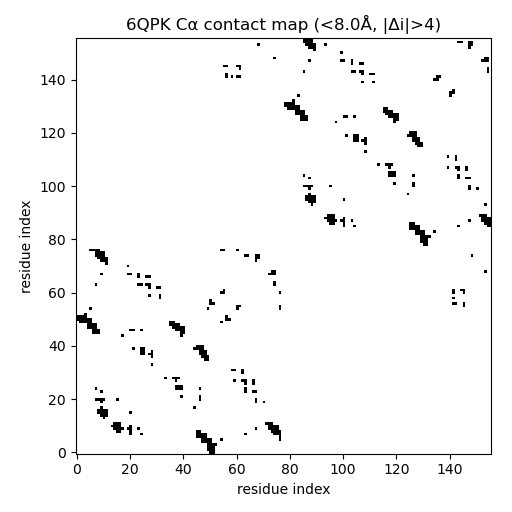 1
ATOM 840 C CA . ASP B 1 29 ? 26.049 16.783 30.849 1.00 10.89 29 ASP B CA 1
ATOM 841 C C . ASP B 1 29 ? 26.742 16.611 29.493 1.00 11.87 29 ASP B C 1
ATOM 842 O O . ASP B 1 29 ? 27.931 16.270 29.454 1.00 11.80 29 ASP B O 1
ATOM 847 N N . LEU B 1 30 ? 26.000 16.862 28.405 1.00 10.89 30 LEU B N 1
ATOM 848 C CA . LEU B 1 30 ? 26.603 16.695 27.095 1.00 10.65 30 LEU B CA 1
ATOM 849 C C . LEU B 1 30 ? 27.698 17.756 26.897 1.00 10.79 30 LEU B C 1
ATOM 850 O O . LEU B 1 30 ? 28.740 17.478 26.291 1.00 11.70 30 LEU B O 1
ATOM 855 N N . THR B 1 31 ? 27.447 18.958 27.374 1.00 10.10 31 THR B N 1
ATOM 856 C CA . THR B 1 31 ? 28.409 20.054 27.290 1.00 10.32 31 THR B CA 1
ATOM 857 C C . THR B 1 31 ? 29.657 19.742 28.102 1.00 11.60 31 THR B C 1
ATOM 858 O O . THR B 1 31 ? 30.756 19.907 27.645 1.00 12.66 31 THR B O 1
ATOM 862 N N . ASN B 1 32 ? 29.441 19.240 29.324 1.00 10.51 32 ASN B N 1
ATOM 863 C CA . ASN B 1 32 ? 30.585 18.814 30.159 1.00 11.00 32 ASN B CA 1
ATOM 864 C C . ASN B 1 32 ? 31.452 17.820 29.387 1.00 12.53 32 ASN B C 1
ATOM 865 O O . ASN B 1 32 ? 32.664 17.956 29.355 1.00 13.79 32 ASN B O 1
ATOM 870 N N . GLU B 1 33 ? 30.831 16.832 28.780 1.00 11.61 33 GLU B N 1
ATOM 871 C CA . GLU B 1 33 ? 31.574 15.744 28.102 1.00 12.45 33 GLU B CA 1
ATOM 872 C C . GLU B 1 33 ? 32.315 16.250 26.869 1.00 14.13 33 GLU B C 1
ATOM 873 O O . GLU B 1 33 ? 33.253 15.597 26.489 1.00 18.84 33 GLU B O 1
ATOM 879 N N . HIS B 1 34 ? 31.831 17.305 26.243 1.00 14.00 34 HIS B N 1
ATOM 880 C CA . HIS B 1 34 ? 32.372 17.760 24.990 1.00 13.69 34 HIS B CA 1
ATOM 881 C C . HIS B 1 34 ? 33.145 19.090 25.085 1.00 15.31 34 HIS B C 1
ATOM 882 O O . HIS B 1 34 ? 33.375 19.780 24.066 1.00 19.00 34 HIS B O 1
ATOM 889 N N . THR B 1 35 ? 33.552 19.464 26.292 1.00 13.72 35 THR B N 1
ATOM 890 C CA . THR B 1 35 ? 34.410 20.586 26.534 1.00 16.83 35 THR B CA 1
ATOM 891 C C . THR B 1 35 ? 35.528 20.168 27.502 1.00 18.09 35 THR B C 1
ATOM 892 O O . THR B 1 35 ? 35.434 19.166 28.161 1.00 20.18 35 THR B O 1
ATOM 896 N N . THR B 1 36 ? 36.628 20.902 27.487 1.00 22.89 36 THR B N 1
ATOM 897 C CA . THR B 1 36 ? 37.659 20.606 28.501 1.00 24.88 36 THR B CA 1
ATOM 898 C C . THR B 1 36 ? 37.141 20.984 29.890 1.00 22.76 36 THR B C 1
ATOM 899 O O . THR B 1 36 ? 36.294 21.849 30.081 1.00 20.95 36 THR B O 1
ATOM 903 N N . LYS B 1 37 ? 37.637 20.228 30.824 1.00 22.59 37 LYS B N 1
ATOM 904 C CA . LYS B 1 37 ? 37.167 20.323 32.225 1.00 18.95 37 LYS B CA 1
ATOM 905 C C . LYS B 1 37 ? 37.741 21.585 32.871 1.00 17.90 37 LYS B C 1
ATOM 906 O O . LYS B 1 37 ? 38.952 21.720 33.037 1.00 22.40 37 LYS B O 1
ATOM 912 N N . ASP B 1 38 ? 36.882 22.456 33.312 1.00 16.56 38 ASP B N 1
ATOM 913 C CA . ASP B 1 38 ? 37.328 23.703 33.977 1.00 15.72 38 ASP B CA 1
ATOM 914 C C . ASP B 1 38 ? 36.449 24.100 35.146 1.00 15.99 38 ASP B C 1
ATOM 915 O O . ASP B 1 38 ? 36.552 25.194 35.644 1.00 17.72 38 ASP B O 1
ATOM 920 N N . GLY B 1 39 ? 35.581 23.191 35.568 1.00 15.57 39 GLY B N 1
ATOM 921 C CA . GLY B 1 39 ? 34.636 23.441 36.653 1.00 14.19 39 GLY B CA 1
ATOM 922 C C . GLY B 1 39 ? 33.230 23.749 36.198 1.00 13.46 39 GLY B C 1
ATOM 923 O O . GLY B 1 39 ? 32.309 23.706 37.010 1.00 16.37 39 GLY B O 1
ATOM 924 N N . SER B 1 40 ? 33.055 24.132 34.930 1.00 11.58 40 SER B N 1
ATOM 925 C CA . SER B 1 40 ? 31.758 24.418 34.408 1.00 11.11 40 SER B CA 1
ATOM 926 C C . SER B 1 40 ? 30.960 23.148 34.103 1.00 10.94 40 SER B C 1
ATOM 927 O O . SER B 1 40 ? 31.497 22.074 33.995 1.00 11.95 40 SER B O 1
ATOM 930 N N . TRP B 1 41 ? 29.652 23.350 33.893 1.00 12.08 41 TRP B N 1
ATOM 931 C CA . TRP B 1 41 ? 28.740 22.332 33.319 1.00 12.05 41 TRP B CA 1
ATOM 932 C C . TRP B 1 41 ? 28.524 21.180 34.304 1.00 12.29 41 TRP B C 1
ATOM 933 O O . TRP B 1 41 ? 28.458 20.027 33.940 1.00 13.19 41 TRP B O 1
ATOM 944 N N . HIS B 1 42 ? 28.293 21.592 35.553 1.00 12.28 42 HIS B N 1
ATOM 945 C CA . HIS B 1 42 ? 27.769 20.670 36.548 1.00 12.42 42 HIS B CA 1
ATOM 946 C C . HIS B 1 42 ? 26.347 21.113 36.904 1.00 13.17 42 HIS B C 1
ATOM 947 O O . HIS B 1 42 ? 26.103 22.288 37.206 1.00 17.54 42 HIS B O 1
ATOM 954 N N . TYR B 1 43 ? 25.428 20.177 36.825 1.00 11.65 43 TYR B N 1
ATOM 955 C CA . TYR B 1 43 ? 24.057 20.477 37.164 1.00 12.26 43 TYR B CA 1
ATOM 956 C C . TYR B 1 43 ? 23.850 20.264 38.660 1.00 12.90 43 TYR B C 1
ATOM 957 O O . TYR B 1 43 ? 24.132 19.190 39.176 1.00 16.31 43 TYR B O 1
ATOM 966 N N . VAL B 1 44 ? 23.365 21.307 39.305 1.00 11.69 44 VAL B N 1
ATOM 967 C CA . VAL B 1 44 ? 23.187 21.249 40.747 1.00 13.09 44 VAL B CA 1
ATOM 968 C C . VAL B 1 44 ? 21.703 21.050 41.066 1.00 14.18 44 VAL B C 1
ATOM 969 O O . VAL B 1 44 ? 20.885 21.917 40.728 1.00 15.79 44 VAL B O 1
ATOM 973 N N . GLU B 1 45 ? 21.378 19.944 41.703 1.00 15.77 45 GLU B N 1
ATOM 974 C CA . GLU B 1 45 ? 19.985 19.589 42.008 1.00 17.92 45 GLU B CA 1
ATOM 975 C C . GLU B 1 45 ? 19.314 20.630 42.946 1.00 19.72 45 GLU B C 1
ATOM 976 O O . GLU B 1 45 ? 18.129 21.013 42.747 1.00 24.47 45 GLU B O 1
ATOM 982 N N . VAL B 1 46 ? 20.041 21.152 43.941 1.00 19.50 46 VAL B N 1
ATOM 983 C CA . VAL B 1 46 ? 19.295 21.961 44.969 1.00 21.22 46 VAL B CA 1
ATOM 984 C C . VAL B 1 46 ? 18.702 23.240 44.377 1.00 21.69 46 VAL B C 1
ATOM 985 O O . VAL B 1 46 ? 17.669 23.712 44.843 1.00 24.83 46 VAL B O 1
ATOM 989 N N . ASP B 1 47 ? 19.343 23.827 43.394 1.00 19.86 47 ASP B N 1
ATOM 990 C CA . ASP B 1 47 ? 18.792 25.008 42.759 1.00 20.08 47 ASP B CA 1
ATOM 991 C C . ASP B 1 47 ? 18.466 24.795 41.284 1.00 16.27 47 ASP B C 1
ATOM 992 O O . ASP B 1 47 ? 18.171 25.770 40.579 1.00 18.43 47 ASP B O 1
ATOM 997 N N . ASN B 1 48 ? 18.535 23.555 40.825 1.00 16.11 48 ASN B N 1
ATOM 998 C CA . ASN B 1 48 ? 18.219 23.199 39.443 1.00 15.54 48 ASN B CA 1
ATOM 999 C C . ASN B 1 48 ? 18.934 24.127 38.452 1.00 15.76 48 ASN B C 1
ATOM 1000 O O . ASN B 1 48 ? 18.269 24.739 37.565 1.00 16.73 48 ASN B O 1
ATOM 1005 N N . GLU B 1 49 ? 20.254 24.230 38.614 1.00 13.53 49 GLU B N 1
ATOM 1006 C CA . GLU B 1 49 ? 21.059 25.098 37.762 1.00 14.06 49 GLU B CA 1
ATOM 1007 C C . GLU B 1 49 ? 22.201 24.289 37.171 1.00 12.89 49 GLU B C 1
ATOM 1008 O O . GLU B 1 49 ? 22.960 23.620 37.837 1.00 13.84 49 GLU B O 1
ATOM 1014 N N . CYS B 1 50 ? 22.310 24.464 35.843 1.00 12.28 50 CYS B N 1
ATOM 1015 C CA . CYS B 1 50 ? 23.532 24.122 35.120 1.00 12.29 50 CYS B CA 1
ATOM 1016 C C . CYS B 1 50 ? 24.494 25.281 35.281 1.00 13.48 50 CYS B C 1
ATOM 1017 O O . CYS B 1 50 ? 24.302 26.302 34.646 1.00 13.82 50 CYS B O 1
ATOM 1020 N N . LYS B 1 51 ? 25.494 25.132 36.129 1.00 12.35 51 LYS B N 1
ATOM 1021 C CA . LYS B 1 51 ? 26.370 26.268 36.469 1.00 12.38 51 LYS B CA 1
ATOM 1022 C C . LYS B 1 51 ? 27.574 26.323 35.525 1.00 12.73 51 LYS B C 1
ATOM 1023 O O . LYS B 1 51 ? 28.304 25.340 35.346 1.00 15.02 51 LYS B O 1
ATOM 1029 N N . TYR B 1 52 ? 27.725 27.496 34.938 1.00 13.86 52 TYR B N 1
ATOM 1030 C CA . TYR B 1 52 ? 28.732 27.850 33.987 1.00 17.03 52 TYR B CA 1
ATOM 1031 C C . TYR B 1 52 ? 29.626 28.910 34.619 1.00 14.19 52 TYR B C 1
ATOM 1032 O O . TYR B 1 52 ? 29.101 29.911 35.095 1.00 16.39 52 TYR B O 1
ATOM 1041 N N . LEU B 1 53 ? 30.937 28.676 34.677 1.00 14.12 53 LEU B N 1
ATOM 1042 C CA . LEU B 1 53 ? 31.817 29.560 35.376 1.00 16.75 53 LEU B CA 1
ATOM 1043 C C . LEU B 1 53 ? 32.537 30.376 34.298 1.00 17.69 53 LEU B C 1
ATOM 1044 O O . LEU B 1 53 ? 33.189 29.803 33.443 1.00 24.22 53 LEU B O 1
ATOM 1049 N N . ALA B 1 54 ? 32.406 31.685 34.326 1.00 16.59 54 ALA B N 1
ATOM 1050 C CA . ALA B 1 54 ? 32.996 32.468 33.260 1.00 17.90 54 ALA B CA 1
ATOM 1051 C C . ALA B 1 54 ? 33.373 33.847 33.776 1.00 20.77 54 ALA B C 1
ATOM 1052 O O . ALA B 1 54 ? 33.313 34.128 34.979 1.00 19.77 54 ALA B O 1
ATOM 1054 N N . GLY B 1 55 ? 33.868 34.672 32.862 1.00 25.56 55 GLY B N 1
ATOM 1055 C CA . GLY B 1 55 ? 34.193 36.037 33.209 1.00 27.52 55 GLY B CA 1
ATOM 1056 C C . GLY B 1 55 ? 33.090 36.974 32.747 1.00 28.63 55 GLY B C 1
ATOM 1057 O O . GLY B 1 55 ? 31.896 36.687 32.888 1.00 33.20 55 GLY B O 1
ATOM 1058 N N . ASP B 1 56 ? 33.487 38.097 32.187 1.00 32.11 56 ASP B N 1
ATOM 1059 C CA . ASP B 1 56 ? 32.506 39.119 31.851 1.00 38.30 56 ASP B CA 1
ATOM 1060 C C . ASP B 1 56 ? 31.771 38.867 30.543 1.00 31.39 56 ASP B C 1
ATOM 1061 O O . ASP B 1 56 ? 30.797 39.600 30.251 1.00 41.82 56 ASP B O 1
ATOM 1066 N N . ASN B 1 57 ? 32.269 37.975 29.674 1.00 31.10 57 ASN B N 1
ATOM 1067 C CA . ASN B 1 57 ? 31.638 37.801 28.348 1.00 36.42 57 ASN B CA 1
ATOM 1068 C C . ASN B 1 57 ? 31.265 36.333 28.167 1.00 34.31 57 ASN B C 1
ATOM 1069 O O . ASN B 1 57 ? 31.707 35.681 27.191 1.00 29.96 57 ASN B O 1
ATOM 1074 N N . PRO B 1 58 ? 30.393 35.828 29.047 1.00 28.14 58 PRO B N 1
ATOM 1075 C CA . PRO B 1 58 ? 30.085 34.381 29.036 1.00 26.86 58 PRO B CA 1
ATOM 1076 C C . PRO B 1 58 ? 29.624 33.873 27.659 1.00 23.17 58 PRO B C 1
ATOM 1077 O O . PRO B 1 58 ? 29.994 32.751 27.267 1.00 22.90 58 PRO B O 1
ATOM 1081 N N . ARG B 1 59 ? 28.843 34.659 26.913 1.00 24.11 59 ARG B N 1
ATOM 1082 C CA . ARG B 1 59 ? 28.247 34.151 25.667 1.00 22.84 59 ARG B CA 1
ATOM 1083 C C . ARG B 1 59 ? 29.234 34.148 24.480 1.00 24.37 59 ARG B C 1
ATOM 1084 O O . ARG B 1 59 ? 28.944 33.533 23.414 1.00 24.52 59 ARG B O 1
ATOM 1092 N N . ASP B 1 60 ? 30.419 34.717 24.640 1.00 27.31 60 ASP B N 1
ATOM 1093 C CA . ASP B 1 60 ? 31.444 34.727 23.580 1.00 27.91 60 ASP B CA 1
ATOM 1094 C C . ASP B 1 60 ? 32.413 33.557 23.625 1.00 29.95 60 ASP B C 1
ATOM 1095 O O . ASP B 1 60 ? 33.318 33.455 22.782 1.00 38.27 60 ASP B O 1
ATOM 1100 N N . GLN B 1 61 ? 32.242 32.697 24.619 1.00 27.43 61 GLN B N 1
ATOM 1101 C CA . GLN B 1 61 ? 33.181 31.643 24.886 1.00 30.80 61 GLN B CA 1
ATOM 1102 C C . GLN B 1 61 ? 32.717 30.366 24.178 1.00 29.12 61 GLN B C 1
ATOM 1103 O O . GLN B 1 61 ? 31.506 30.129 23.894 1.00 28.66 61 GLN B O 1
ATOM 1109 N N . PRO B 1 62 ? 33.701 29.509 23.929 1.00 32.42 62 PRO B N 1
ATOM 1110 C CA . PRO B 1 62 ? 33.414 28.309 23.186 1.00 28.95 62 PRO B CA 1
ATOM 1111 C C . PRO B 1 62 ? 32.460 27.343 23.926 1.00 23.92 62 PRO B C 1
ATOM 1112 O O . PRO B 1 62 ? 31.667 26.673 23.280 1.00 22.60 62 PRO B O 1
ATOM 1116 N N . GLY B 1 63 ? 32.524 27.238 25.257 1.00 22.91 63 GLY B N 1
ATOM 1117 C CA . GLY B 1 63 ? 31.650 26.309 25.925 1.00 17.39 63 GLY B CA 1
ATOM 1118 C C . GLY B 1 63 ? 30.165 26.667 25.784 1.00 16.14 63 GLY B C 1
ATOM 1119 O O . GLY B 1 63 ? 29.305 25.803 25.691 1.00 16.32 63 GLY B O 1
ATOM 1120 N N . TRP B 1 64 ? 29.859 27.944 25.834 1.00 16.95 64 TRP B N 1
ATOM 1121 C CA . TRP B 1 64 ? 28.488 28.395 25.645 1.00 15.63 64 TRP B CA 1
ATOM 1122 C C . TRP B 1 64 ? 27.971 27.961 24.263 1.00 14.86 64 TRP B C 1
ATOM 1123 O O . TRP B 1 64 ? 26.840 27.533 24.156 1.00 14.25 64 TRP B O 1
ATOM 1134 N N . ALA B 1 65 ? 28.820 28.036 23.234 1.00 14.34 65 ALA B N 1
ATOM 1135 C CA . ALA B 1 65 ? 28.394 27.612 21.907 1.00 14.06 65 ALA B CA 1
ATOM 1136 C C . ALA B 1 65 ? 27.997 26.145 21.912 1.00 13.35 65 ALA B C 1
ATOM 1137 O O . ALA B 1 65 ? 27.072 25.745 21.210 1.00 14.25 65 ALA B O 1
ATOM 1139 N N . VAL B 1 66 ? 28.665 25.327 22.690 1.00 13.53 66 VAL B N 1
ATOM 1140 C CA . VAL B 1 66 ? 28.359 23.890 22.769 1.00 12.38 66 VAL B CA 1
ATOM 1141 C C . VAL B 1 66 ? 27.017 23.695 23.482 1.00 12.28 66 VAL B C 1
ATOM 1142 O O . VAL B 1 66 ? 26.192 22.962 23.049 1.00 13.46 66 VAL B O 1
ATOM 1146 N N . PHE B 1 67 ? 26.807 24.440 24.583 1.00 12.07 67 PHE B N 1
ATOM 1147 C CA . PHE B 1 67 ? 25.505 24.403 25.262 1.00 12.09 67 PHE B CA 1
ATOM 1148 C C . PHE B 1 67 ? 24.388 24.781 24.316 1.00 12.01 67 PHE B C 1
ATOM 1149 O O . PHE B 1 67 ? 23.373 24.117 24.239 1.00 11.84 67 PHE B O 1
ATOM 1157 N N . VAL B 1 68 ? 24.615 25.867 23.583 1.00 10.77 68 VAL B N 1
ATOM 1158 C CA . VAL B 1 68 ? 23.632 26.305 22.619 1.00 11.37 68 VAL B CA 1
ATOM 1159 C C . VAL B 1 68 ? 23.364 25.254 21.529 1.00 11.96 68 VAL B C 1
ATOM 1160 O O . VAL B 1 68 ? 22.192 25.031 21.172 1.00 12.89 68 VAL B O 1
ATOM 1164 N N . LYS B 1 69 ? 24.397 24.614 21.044 1.00 11.12 69 LYS B N 1
ATOM 1165 C CA . LYS B 1 69 ? 24.252 23.544 20.056 1.00 12.32 69 LYS B CA 1
ATOM 1166 C C . LYS B 1 69 ? 23.258 22.516 20.590 1.00 12.38 69 LYS B C 1
ATOM 1167 O O . LYS B 1 69 ? 22.272 22.146 19.904 1.00 13.49 69 LYS B O 1
ATOM 1173 N N . TYR B 1 70 ? 23.491 21.974 21.781 1.00 12.37 70 TYR B N 1
ATOM 1174 C CA . TYR B 1 70 ? 22.656 20.878 22.250 1.00 12.26 70 TYR B CA 1
ATOM 1175 C C . TYR B 1 70 ? 21.260 21.377 22.598 1.00 12.56 70 TYR B C 1
ATOM 1176 O O . TYR B 1 70 ? 20.260 20.711 22.310 1.00 13.19 70 TYR B O 1
ATOM 1185 N N . CYS B 1 71 ? 21.189 22.529 23.274 1.00 11.03 71 CYS B N 1
ATOM 1186 C CA . CYS B 1 71 ? 19.873 23.022 23.658 1.00 12.57 71 CYS B CA 1
ATOM 1187 C C . CYS B 1 71 ? 18.987 23.176 22.411 1.00 13.17 71 CYS B C 1
ATOM 1188 O O . CYS B 1 71 ? 17.819 22.748 22.410 1.00 13.88 71 CYS B O 1
ATOM 1191 N N . THR B 1 72 ? 19.515 23.874 21.382 1.00 12.14 72 THR B N 1
ATOM 1192 C CA . THR B 1 72 ? 18.720 24.127 20.173 1.00 12.91 72 THR B CA 1
ATOM 1193 C C . THR B 1 72 ? 18.499 22.859 19.352 1.00 12.44 72 THR B C 1
ATOM 1194 O O . THR B 1 72 ? 17.444 22.752 18.705 1.00 14.11 72 THR B O 1
ATOM 1198 N N . TYR B 1 73 ? 19.398 21.873 19.405 1.00 12.58 73 TYR B N 1
ATOM 1199 C CA . TYR B 1 73 ? 19.140 20.609 18.698 1.00 13.53 73 TYR B CA 1
ATOM 1200 C C . TYR B 1 73 ? 17.847 19.988 19.234 1.00 13.36 73 TYR B C 1
ATOM 1201 O O . TYR B 1 73 ? 17.053 19.389 18.499 1.00 14.92 73 TYR B O 1
ATOM 1210 N N . TYR B 1 74 ? 17.610 20.084 20.556 1.00 12.04 74 TYR B N 1
ATOM 1211 C CA . TYR B 1 74 ? 16.395 19.556 21.194 1.00 13.24 74 TYR B CA 1
ATOM 1212 C C . TYR B 1 74 ? 15.256 20.573 21.229 1.00 12.79 74 TYR B C 1
ATOM 1213 O O . TYR B 1 74 ? 14.254 20.329 21.884 1.00 14.73 74 TYR B O 1
ATOM 1222 N N . LYS B 1 75 ? 15.408 21.688 20.511 1.00 13.23 75 LYS B N 1
ATOM 1223 C CA . LYS B 1 75 ? 14.402 22.694 20.295 1.00 14.31 75 LYS B CA 1
ATOM 1224 C C . LYS B 1 75 ? 14.071 23.517 21.553 1.00 15.18 75 LYS B C 1
ATOM 1225 O O . LYS B 1 75 ? 12.960 24.030 21.722 1.00 16.83 75 LYS B O 1
ATOM 1231 N N . GLY B 1 76 ? 15.084 23.636 22.390 1.00 13.52 76 GLY B N 1
ATOM 1232 C CA . GLY B 1 76 ? 15.014 24.558 23.485 1.00 13.44 76 GLY B CA 1
ATOM 1233 C C . GLY B 1 76 ? 15.506 25.939 23.096 1.00 13.24 76 GLY B C 1
ATOM 1234 O O . GLY B 1 76 ? 16.195 26.119 22.082 1.00 15.98 76 GLY B O 1
ATOM 1235 N N . VAL B 1 77 ? 15.263 26.910 23.983 1.00 13.86 77 VAL B N 1
ATOM 1236 C CA . VAL B 1 77 ? 15.777 28.254 23.877 1.00 16.24 77 VAL B CA 1
ATOM 1237 C C . VAL B 1 77 ? 16.798 28.464 24.991 1.00 15.66 77 VAL B C 1
ATOM 1238 O O . VAL B 1 77 ? 16.459 28.355 26.186 1.00 15.28 77 VAL B O 1
ATOM 1242 N N . PRO B 1 78 ? 18.048 28.692 24.622 1.00 15.17 78 PRO B N 1
ATOM 1243 C CA . PRO B 1 78 ? 19.071 28.781 25.615 1.00 15.68 78 PRO B CA 1
ATOM 1244 C C . PRO B 1 78 ? 19.072 30.209 26.171 1.00 19.13 78 PRO B C 1
ATOM 1245 O O . PRO B 1 78 ? 18.961 31.175 25.401 1.00 23.02 78 PRO B O 1
ATOM 1249 N N . ASP B 1 79 ? 19.307 30.320 27.507 1.00 21.42 79 ASP B N 1
ATOM 1250 C CA . ASP B 1 79 ? 18.883 31.510 28.512 1.00 41.94 79 ASP B CA 1
ATOM 1251 C C . ASP B 1 79 ? 17.377 32.107 28.486 1.00 94.57 79 ASP B C 1
ATOM 1252 O O . ASP B 1 79 ? 17.379 33.646 28.783 1.00 66.49 79 ASP B O 1
#

Sequence (156 aa):
HMAVVYAARCCKFGLVQNNRITRAVCDLTNEHTTKDGSWHYVEVDNECKYLAGDNPRDQPGWAVFVKYCTYYKGVPDAGHMAVVYAARCCKFGNPLVQNNRITRAVCDLTNEHTTKDGSWHYVEVDNECKYLAGDNPRDQPGWAVFVKYCTYYKGVPD

Organism: NCBI:txid1276532

Nearest PDB structures (foldseek):
  6qpk-assembly1_A  TM=1.013E+00  e=4.961E-16  Zymoseptoria tritici ST99CH_1E4
  6qpk-assembly1_B  TM=9.956E-01  e=1.168E-13  Zymoseptoria tritici ST99CH_1E4
  9gwd-assembly1_A  TM=8.028E-01  e=4.673E-09  Zymoseptoria tritici ST99CH_1E4
  4fpi-assembly1_E  TM=4.089E-01  e=2.645E+00  Rhodococcus opacus
  7tmt-assembly1_O  TM=3.790E-01  e=3.430E+00  Saccharomyces cerevisiae

Foldseek 3Di:
DFADKDFKAWADPRDGDLVLSLVLLVQLCVVDDNDPASDQDDVVSGRIGTGPPDPCPPPSNVSSVVSSVVVPTDIDD/DQQADKDFKFWFDDVVTDGDLVLLLVLLVVLCVPDDDDPFSDQDVVVSGRIGTGHDCRCPDPSVVSSVVSSVVVPTDID